Protein AF-A0A4Y3R128-F1 (afdb_monomer_lite)

pLDDT: mean 81.67, std 14.23, range [47.28, 98.44]

Structure (mmCIF, N/CA/C/O backbone):
data_AF-A0A4Y3R128-F1
#
_entry.id   AF-A0A4Y3R128-F1
#
loop_
_atom_site.group_PDB
_atom_site.id
_atom_site.type_symbol
_atom_site.label_atom_id
_atom_site.label_alt_id
_atom_site.label_comp_id
_atom_site.label_asym_id
_atom_site.label_entity_id
_atom_site.label_seq_id
_atom_site.pdbx_PDB_ins_code
_atom_site.Cartn_x
_atom_site.Cartn_y
_atom_site.Cartn_z
_atom_site.occupancy
_atom_site.B_iso_or_equiv
_atom_site.auth_seq_id
_atom_site.auth_comp_id
_atom_site.auth_asym_id
_atom_site.auth_atom_id
_atom_site.pdbx_PDB_model_num
ATOM 1 N N . MET A 1 1 ? 25.698 39.369 45.398 1.00 53.81 1 MET A N 1
ATOM 2 C CA . MET A 1 1 ? 26.459 38.100 45.345 1.00 53.81 1 MET A CA 1
ATOM 3 C C . MET A 1 1 ? 25.546 36.860 45.245 1.00 53.81 1 MET A C 1
ATOM 5 O O . MET A 1 1 ? 25.830 35.852 45.867 1.00 53.81 1 MET A O 1
ATOM 9 N N . SER A 1 2 ? 24.443 36.913 44.473 1.00 61.81 2 SER A N 1
ATOM 10 C CA . SER A 1 2 ? 23.493 35.780 44.297 1.00 61.81 2 SER A CA 1
ATOM 11 C C . SER A 1 2 ? 23.112 35.528 42.821 1.00 61.81 2 SER A C 1
ATOM 13 O O . SER A 1 2 ? 22.471 34.543 42.475 1.00 61.81 2 SER A O 1
ATOM 15 N N . THR A 1 3 ? 23.528 36.419 41.915 1.00 67.38 3 THR A N 1
ATOM 16 C CA . THR A 1 3 ? 23.219 36.380 40.476 1.00 67.38 3 THR A CA 1
ATOM 17 C C . THR A 1 3 ? 24.294 35.662 39.650 1.00 67.38 3 THR A C 1
ATOM 19 O O . THR A 1 3 ? 23.982 35.048 38.631 1.00 67.38 3 THR A O 1
ATOM 22 N N . GLU A 1 4 ? 25.553 35.674 40.097 1.00 63.22 4 GLU A N 1
ATOM 23 C CA . GLU A 1 4 ? 26.669 35.009 39.404 1.00 63.22 4 GLU A CA 1
ATOM 24 C C . GLU A 1 4 ? 26.643 33.486 39.560 1.00 63.22 4 GLU A C 1
ATOM 26 O O . GLU A 1 4 ? 26.848 32.753 38.591 1.00 63.22 4 GLU A O 1
ATOM 31 N N . THR A 1 5 ? 26.287 32.997 40.748 1.00 69.38 5 THR A N 1
ATOM 32 C CA . THR A 1 5 ? 26.115 31.565 41.033 1.00 69.38 5 THR A CA 1
ATOM 33 C C . THR A 1 5 ? 24.986 30.952 40.200 1.00 69.38 5 THR A C 1
ATOM 35 O O . THR A 1 5 ? 25.142 29.860 39.650 1.00 69.38 5 THR A O 1
ATOM 38 N N . GLY A 1 6 ? 23.883 31.683 40.001 1.00 70.25 6 GLY A N 1
ATOM 39 C CA . GLY A 1 6 ? 22.786 31.268 39.119 1.00 70.25 6 GLY A CA 1
ATOM 40 C C . GLY A 1 6 ? 23.179 31.204 37.636 1.00 70.25 6 GLY A C 1
ATOM 41 O O . GLY A 1 6 ? 22.794 30.270 36.925 1.00 70.25 6 GLY A O 1
ATOM 42 N N . ARG A 1 7 ? 23.996 32.154 37.160 1.00 74.50 7 ARG A N 1
ATOM 43 C CA . ARG A 1 7 ? 24.488 32.178 35.771 1.00 74.50 7 ARG A CA 1
ATOM 44 C C . ARG A 1 7 ? 25.471 31.038 35.496 1.00 74.50 7 ARG A C 1
ATOM 46 O O . ARG A 1 7 ? 25.354 30.377 34.462 1.00 74.50 7 ARG A O 1
ATOM 53 N N . ALA A 1 8 ? 26.372 30.759 36.437 1.00 73.00 8 ALA A N 1
ATOM 54 C CA . ALA A 1 8 ? 27.316 29.646 36.353 1.00 73.00 8 ALA A CA 1
ATOM 55 C C . ALA A 1 8 ? 26.602 28.280 36.335 1.00 73.00 8 ALA A C 1
ATOM 57 O O . ALA A 1 8 ? 26.901 27.426 35.498 1.00 73.00 8 ALA A O 1
ATOM 58 N N . ALA A 1 9 ? 25.586 28.095 37.183 1.00 75.94 9 ALA A N 1
ATOM 59 C CA . ALA A 1 9 ? 24.791 26.867 37.214 1.00 75.94 9 ALA A CA 1
ATOM 60 C C . ALA A 1 9 ? 24.015 26.631 35.903 1.00 75.94 9 ALA A C 1
ATOM 62 O O . ALA A 1 9 ? 23.949 25.501 35.405 1.00 75.94 9 ALA A O 1
ATOM 63 N N . LYS A 1 10 ? 23.470 27.696 35.297 1.00 75.69 10 LYS A N 1
ATOM 64 C CA . LYS A 1 10 ? 22.765 27.624 34.006 1.00 75.69 10 LYS A CA 1
ATOM 65 C C . LYS A 1 10 ? 23.709 27.273 32.855 1.00 75.69 10 LYS A C 1
ATOM 67 O O . LYS A 1 10 ? 23.354 26.430 32.033 1.00 75.69 10 LYS A O 1
ATOM 72 N N . ALA A 1 11 ? 24.908 27.857 32.825 1.00 79.44 11 ALA A N 1
ATOM 73 C CA . ALA A 1 11 ? 25.933 27.543 31.827 1.00 79.44 11 ALA A CA 1
ATOM 74 C C . ALA A 1 11 ? 26.394 26.079 31.932 1.00 79.44 11 ALA A C 1
ATOM 76 O O . ALA A 1 11 ? 26.405 25.351 30.939 1.00 79.44 11 ALA A O 1
ATOM 77 N N . ALA A 1 12 ? 26.652 25.595 33.150 1.00 78.12 12 ALA A N 1
ATOM 78 C CA . ALA A 1 12 ? 27.008 24.196 33.378 1.00 78.12 12 ALA A CA 1
ATOM 79 C C . ALA A 1 12 ? 25.879 23.225 32.982 1.00 78.12 12 ALA A C 1
ATOM 81 O O . ALA A 1 12 ? 26.146 22.119 32.510 1.00 78.12 12 ALA A O 1
ATOM 82 N N . LYS A 1 13 ? 24.608 23.609 33.166 1.00 77.12 13 LYS A N 1
ATOM 83 C CA . LYS A 1 13 ? 23.449 22.815 32.721 1.00 77.12 13 LYS A CA 1
ATOM 84 C C . LYS A 1 13 ? 23.326 22.789 31.194 1.00 77.12 13 LYS A C 1
ATOM 86 O O . LYS A 1 13 ? 23.102 21.719 30.636 1.00 77.12 13 LYS A O 1
ATOM 91 N N . ALA A 1 14 ? 23.522 23.929 30.532 1.00 78.94 14 ALA A N 1
ATOM 92 C CA . ALA A 1 14 ? 23.508 24.025 29.073 1.00 78.94 14 ALA A CA 1
ATOM 93 C C . ALA A 1 14 ? 24.596 23.146 28.433 1.00 78.94 14 ALA A C 1
ATOM 95 O O . ALA A 1 14 ? 24.286 22.374 27.531 1.00 78.94 14 ALA A O 1
ATOM 96 N N . ASN A 1 15 ? 25.822 23.160 28.970 1.00 84.81 15 ASN A N 1
ATOM 97 C CA . ASN A 1 15 ? 26.926 22.326 28.475 1.00 84.81 15 ASN A CA 1
ATOM 98 C C . ASN A 1 15 ? 26.624 20.821 28.587 1.00 84.81 15 ASN A C 1
ATOM 100 O O . ASN A 1 15 ? 26.883 20.063 27.656 1.00 84.81 15 ASN A O 1
ATOM 104 N N . LYS A 1 16 ? 26.010 20.381 29.696 1.00 87.38 16 LYS A N 1
ATOM 105 C CA . LYS A 1 16 ? 25.592 18.977 29.871 1.00 87.38 16 LYS A CA 1
ATOM 106 C C . LYS A 1 16 ? 24.498 18.567 28.884 1.00 87.38 16 LYS A C 1
ATOM 108 O O . LYS A 1 16 ? 24.528 17.450 28.374 1.00 87.38 16 LYS A O 1
ATOM 113 N N . ASN A 1 17 ? 23.544 19.454 28.605 1.00 88.94 17 ASN A N 1
ATOM 114 C CA . ASN A 1 17 ? 22.496 19.188 27.620 1.00 88.94 17 ASN A CA 1
ATOM 115 C C . ASN A 1 17 ? 23.055 19.146 26.194 1.00 88.94 17 ASN A C 1
ATOM 117 O O . ASN A 1 17 ? 22.672 18.261 25.437 1.00 88.94 17 ASN A O 1
ATOM 121 N N . ALA A 1 18 ? 23.984 20.043 25.851 1.00 90.19 18 ALA A N 1
ATOM 122 C CA . ALA A 1 18 ? 24.654 20.044 24.554 1.00 90.19 18 ALA A CA 1
ATOM 123 C C . ALA A 1 18 ? 25.455 18.753 24.328 1.00 90.19 18 ALA A C 1
ATOM 125 O O . ALA A 1 18 ? 25.338 18.143 23.270 1.00 90.19 18 ALA A O 1
ATOM 126 N N . LEU A 1 19 ? 26.188 18.284 25.346 1.00 92.56 19 LEU A N 1
ATOM 127 C CA . LEU A 1 19 ? 26.916 17.016 25.275 1.00 92.56 19 LEU A CA 1
ATOM 128 C C . LEU A 1 19 ? 25.968 15.826 25.062 1.00 92.56 19 LEU A C 1
ATOM 130 O O . LEU A 1 19 ? 26.198 15.023 24.166 1.00 92.56 19 LEU A O 1
ATOM 134 N N . ARG A 1 20 ? 24.872 15.742 25.830 1.00 88.62 20 ARG A N 1
ATOM 135 C CA . ARG A 1 20 ? 23.865 14.673 25.685 1.00 88.62 20 ARG A CA 1
ATOM 136 C C . ARG A 1 20 ? 23.191 14.690 24.314 1.00 88.62 20 ARG A C 1
ATOM 138 O O . ARG A 1 20 ? 23.025 13.638 23.703 1.00 88.62 20 ARG A O 1
ATOM 145 N N . ALA A 1 21 ? 22.822 15.872 23.827 1.00 91.75 21 ALA A N 1
ATOM 146 C CA . ALA A 1 21 ? 22.238 16.028 22.501 1.00 91.75 21 ALA A CA 1
ATOM 147 C C . ALA A 1 21 ? 23.233 15.597 21.412 1.00 91.75 21 ALA A C 1
ATOM 149 O O . ALA A 1 21 ? 22.874 14.813 20.541 1.00 91.75 21 ALA A O 1
ATOM 150 N N . GLY A 1 22 ? 24.498 16.017 21.516 1.00 93.38 22 GLY A N 1
ATOM 151 C CA . GLY A 1 22 ? 25.557 15.614 20.592 1.00 93.38 22 GLY A CA 1
ATOM 152 C C . GLY A 1 22 ? 25.783 14.102 20.567 1.00 93.38 22 GLY A C 1
ATOM 153 O O . GLY A 1 22 ? 25.845 13.515 19.489 1.00 93.38 22 GLY A O 1
ATOM 154 N N . THR A 1 23 ? 25.827 13.448 21.733 1.00 94.31 23 THR A N 1
ATOM 155 C CA . THR A 1 23 ? 26.001 11.988 21.814 1.00 94.31 23 THR A CA 1
ATOM 156 C C . THR A 1 23 ? 24.822 11.223 21.222 1.00 94.31 23 THR A C 1
ATOM 158 O O . THR A 1 23 ? 25.032 10.216 20.552 1.00 94.31 23 THR A O 1
ATOM 161 N N . VAL A 1 24 ? 23.587 11.699 21.428 1.00 94.12 24 VAL A N 1
ATOM 162 C CA . VAL A 1 24 ? 22.389 11.058 20.865 1.00 94.12 24 VAL A CA 1
ATOM 163 C C . VAL A 1 24 ? 22.365 11.217 19.350 1.00 94.12 24 VAL A C 1
ATOM 165 O O . VAL A 1 24 ? 22.202 10.224 18.650 1.00 94.12 24 VAL A O 1
ATOM 168 N N . THR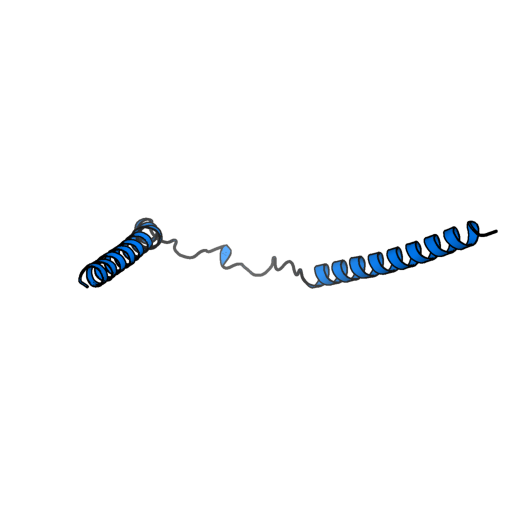 A 1 25 ? 22.592 12.424 18.828 1.00 91.94 25 THR A N 1
ATOM 169 C CA . THR A 1 25 ? 22.608 12.668 17.378 1.00 91.94 25 THR A CA 1
ATOM 170 C C . THR A 1 25 ? 23.713 11.877 16.685 1.00 91.94 25 THR A C 1
ATOM 172 O O . THR A 1 25 ? 23.457 11.270 15.650 1.00 91.94 25 THR A O 1
ATOM 175 N N . ALA A 1 26 ? 24.920 11.824 17.260 1.00 93.81 26 ALA A N 1
ATOM 176 C CA . ALA A 1 26 ? 26.012 11.017 16.718 1.00 93.81 26 ALA A CA 1
ATOM 177 C C . ALA A 1 26 ? 25.687 9.517 16.764 1.00 93.81 26 ALA A C 1
ATOM 179 O O . ALA A 1 26 ? 25.901 8.818 15.778 1.00 93.81 26 ALA A O 1
ATOM 180 N N . GLY A 1 27 ? 25.115 9.027 17.869 1.00 93.75 27 GLY A N 1
ATOM 181 C CA . GLY A 1 27 ? 24.683 7.635 17.993 1.00 93.75 27 GLY A CA 1
ATOM 182 C C . GLY A 1 27 ? 23.613 7.259 16.968 1.00 93.75 27 GLY A C 1
ATOM 183 O O . GLY A 1 27 ? 23.757 6.254 16.280 1.00 93.75 27 GLY A O 1
ATOM 184 N N . VAL A 1 28 ? 22.579 8.090 16.810 1.00 90.44 28 VAL A N 1
ATOM 185 C CA . VAL A 1 28 ? 21.523 7.888 15.807 1.00 90.44 28 VAL A CA 1
ATOM 186 C C . VAL A 1 28 ? 22.101 7.947 14.396 1.00 90.44 28 VAL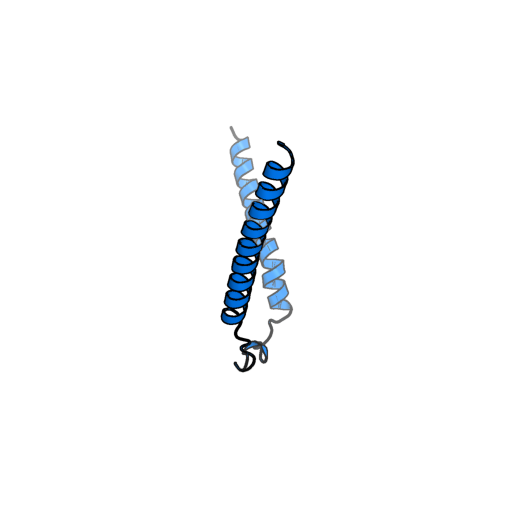 A C 1
ATOM 188 O O . VAL A 1 28 ? 21.826 7.055 13.607 1.00 90.44 28 VAL A O 1
ATOM 191 N N . ALA A 1 29 ? 22.946 8.930 14.078 1.00 89.56 29 ALA A N 1
ATOM 192 C CA . ALA A 1 29 ? 23.566 9.040 12.759 1.00 89.56 29 ALA A CA 1
ATOM 193 C C . ALA A 1 29 ? 24.425 7.812 12.415 1.00 89.56 29 ALA A C 1
ATOM 195 O O . ALA A 1 29 ? 24.314 7.277 11.313 1.00 89.56 29 ALA A O 1
ATOM 196 N N . LEU A 1 30 ? 25.234 7.326 13.363 1.00 89.25 30 LEU A N 1
ATOM 197 C CA . LEU A 1 30 ? 26.015 6.100 13.188 1.00 89.25 30 LEU A CA 1
ATOM 198 C C . LEU A 1 30 ? 25.110 4.878 12.984 1.00 89.25 30 LEU A C 1
ATOM 200 O O . LEU A 1 30 ? 25.360 4.085 12.081 1.00 89.25 30 LEU A O 1
ATOM 204 N N . MET A 1 31 ? 24.037 4.745 13.769 1.00 89.12 31 MET A N 1
ATOM 205 C CA . MET A 1 31 ? 23.077 3.644 13.616 1.00 89.12 31 MET A CA 1
ATOM 206 C C . MET A 1 31 ? 22.352 3.697 12.268 1.00 89.12 31 MET A C 1
ATOM 208 O O . MET A 1 31 ? 22.179 2.665 11.627 1.00 89.12 31 MET A O 1
ATOM 212 N N . THR A 1 32 ? 21.993 4.886 11.789 1.00 88.75 32 THR A N 1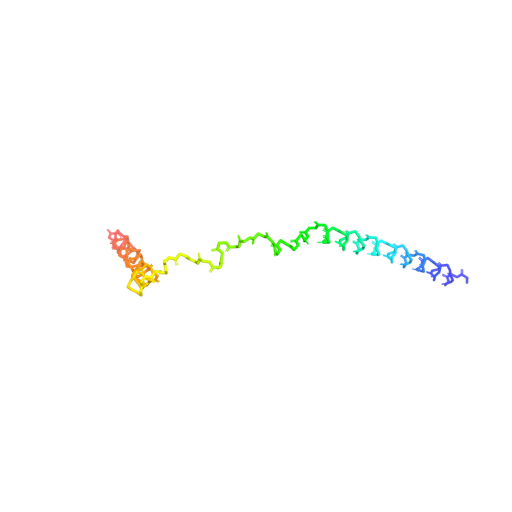
ATOM 213 C CA . THR A 1 32 ? 21.363 5.073 10.476 1.00 88.75 32 THR A CA 1
ATOM 214 C C . THR A 1 32 ? 22.292 4.664 9.332 1.00 88.75 32 THR A C 1
ATOM 216 O O . THR A 1 32 ? 21.842 4.003 8.394 1.00 88.75 32 THR A O 1
ATOM 219 N N . LEU A 1 33 ? 23.583 5.009 9.415 1.00 82.81 33 LEU A N 1
ATOM 220 C CA 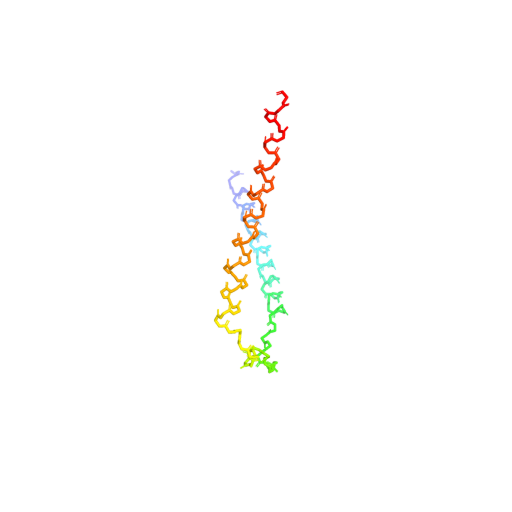. LEU A 1 33 ? 24.584 4.606 8.420 1.00 82.81 33 LEU A CA 1
ATOM 221 C C . LEU A 1 33 ? 24.758 3.083 8.372 1.00 82.81 33 LEU A C 1
ATOM 223 O O . LEU A 1 33 ? 24.842 2.513 7.289 1.00 82.81 33 LEU A O 1
ATOM 227 N N . LEU A 1 34 ? 24.764 2.416 9.529 1.00 83.81 34 LEU A N 1
ATOM 228 C CA . LEU A 1 34 ? 24.840 0.952 9.601 1.00 83.81 34 LEU A CA 1
ATOM 229 C C . LEU A 1 34 ? 23.545 0.271 9.132 1.00 83.81 34 LEU A C 1
ATOM 231 O O . LEU A 1 34 ? 23.590 -0.840 8.612 1.00 83.81 34 LEU A O 1
ATOM 235 N N . SER A 1 35 ? 22.397 0.931 9.299 1.00 77.50 35 SER A N 1
ATOM 236 C CA . SER A 1 35 ? 21.082 0.400 8.926 1.00 77.50 35 SER A CA 1
ATOM 237 C C . SER A 1 35 ? 20.736 0.567 7.441 1.00 77.50 35 SER A C 1
ATOM 239 O O . SER A 1 35 ? 19.701 0.048 7.023 1.00 77.50 35 SER A O 1
ATOM 241 N N . SER A 1 36 ? 21.554 1.265 6.641 1.00 68.44 36 SER A N 1
ATOM 242 C CA . SER A 1 36 ? 21.250 1.543 5.227 1.00 68.44 36 SER A CA 1
ATOM 243 C C . SER A 1 36 ? 22.298 0.956 4.280 1.00 68.44 36 SER A C 1
ATOM 245 O O . SER A 1 36 ? 23.086 1.701 3.692 1.00 68.44 36 SER A O 1
ATOM 247 N N . PRO A 1 37 ? 22.329 -0.370 4.071 1.00 66.75 37 PRO A N 1
ATOM 248 C CA . PRO A 1 37 ? 23.020 -0.904 2.914 1.00 66.75 37 PRO A CA 1
ATOM 249 C C . PRO A 1 37 ? 22.278 -0.442 1.649 1.00 66.75 37 PRO A C 1
ATOM 251 O O . PRO A 1 37 ? 21.108 -0.763 1.447 1.00 66.75 37 PRO A O 1
ATOM 254 N N . ALA A 1 38 ? 22.952 0.308 0.777 1.00 65.56 38 ALA A N 1
ATOM 255 C CA . ALA A 1 38 ? 22.492 0.509 -0.592 1.00 65.56 38 ALA A CA 1
ATOM 256 C C . ALA A 1 38 ? 22.739 -0.793 -1.368 1.00 65.56 38 ALA A C 1
ATOM 258 O O . ALA A 1 38 ? 23.789 -0.974 -1.985 1.00 65.56 38 ALA A O 1
ATOM 259 N N . PHE A 1 39 ? 21.787 -1.726 -1.300 1.00 58.44 39 PHE A N 1
ATOM 260 C CA . PHE A 1 39 ? 21.777 -2.962 -2.088 1.00 58.44 39 PHE A CA 1
ATOM 261 C C . PHE A 1 39 ? 21.478 -2.669 -3.570 1.00 58.44 39 PHE A C 1
ATOM 263 O O . PHE A 1 39 ? 20.549 -3.204 -4.153 1.00 58.44 39 PHE A O 1
ATOM 270 N N . ALA A 1 40 ? 22.279 -1.819 -4.211 1.00 58.81 40 ALA A N 1
ATOM 271 C CA . ALA A 1 40 ? 22.186 -1.529 -5.644 1.00 58.81 40 ALA A CA 1
ATOM 272 C C . ALA A 1 40 ? 22.883 -2.599 -6.520 1.00 58.81 40 ALA A C 1
ATOM 274 O O . ALA A 1 40 ? 23.263 -2.326 -7.655 1.00 58.81 40 ALA A O 1
ATOM 275 N N . LEU A 1 41 ? 23.102 -3.808 -5.986 1.00 58.53 41 LEU A N 1
ATOM 276 C CA . LEU A 1 41 ? 23.710 -4.942 -6.700 1.00 58.53 41 LEU A CA 1
ATOM 277 C C . LEU A 1 41 ? 22.995 -6.284 -6.458 1.00 58.53 41 LEU A C 1
ATOM 279 O O . LEU A 1 41 ? 23.543 -7.341 -6.768 1.00 58.53 41 LEU A O 1
ATOM 283 N N . THR A 1 42 ? 21.759 -6.271 -5.963 1.00 60.66 42 THR A N 1
ATOM 284 C CA . THR A 1 42 ? 20.825 -7.373 -6.219 1.00 60.66 42 THR A CA 1
ATOM 285 C C . THR A 1 42 ? 20.187 -7.090 -7.574 1.00 60.66 42 THR A C 1
ATOM 287 O O . THR A 1 42 ? 19.525 -6.068 -7.713 1.00 60.66 42 THR A O 1
ATOM 290 N N . ARG A 1 43 ? 20.437 -7.932 -8.591 1.00 65.31 43 ARG A N 1
ATOM 291 C CA . ARG A 1 43 ? 19.610 -7.926 -9.811 1.00 65.31 43 ARG A CA 1
ATOM 292 C C . ARG A 1 43 ? 18.166 -8.085 -9.346 1.00 65.31 43 ARG A C 1
ATOM 294 O O . ARG A 1 43 ? 17.870 -9.064 -8.668 1.00 65.31 43 ARG A O 1
ATOM 301 N N . ASP A 1 44 ? 17.380 -7.044 -9.574 1.00 65.12 44 ASP A N 1
ATOM 302 C CA . ASP A 1 44 ? 16.076 -6.853 -8.965 1.00 65.12 44 ASP A CA 1
ATOM 303 C C . ASP A 1 44 ? 15.039 -7.577 -9.817 1.00 65.12 44 ASP A C 1
ATOM 305 O O . ASP A 1 44 ? 14.915 -7.308 -11.010 1.00 65.12 44 ASP A O 1
ATOM 309 N N . ASP A 1 45 ? 14.269 -8.470 -9.203 1.00 58.81 45 ASP A N 1
ATOM 310 C CA . ASP A 1 45 ? 13.063 -9.026 -9.824 1.00 58.81 45 ASP A CA 1
ATOM 311 C C . ASP A 1 45 ? 12.016 -7.915 -10.101 1.00 58.81 45 ASP A C 1
ATOM 313 O O . ASP A 1 45 ? 10.995 -8.158 -10.737 1.00 58.81 45 ASP A O 1
ATOM 317 N N . GLY A 1 46 ? 12.265 -6.676 -9.654 1.00 58.22 46 GLY A N 1
ATOM 318 C CA . GLY A 1 46 ? 11.566 -5.462 -10.075 1.00 58.22 46 GLY A CA 1
ATOM 319 C C . GLY A 1 46 ? 11.873 -4.977 -11.502 1.00 58.22 46 GLY A C 1
ATOM 320 O O . GLY A 1 46 ? 11.059 -4.233 -12.053 1.00 58.22 46 GLY A O 1
ATOM 321 N N . ASP A 1 47 ? 12.980 -5.402 -12.126 1.00 65.75 47 ASP A N 1
ATOM 322 C CA . ASP A 1 47 ? 13.276 -5.088 -13.536 1.00 65.75 47 ASP A CA 1
ATOM 323 C C . ASP A 1 47 ? 12.446 -5.947 -14.512 1.00 65.75 47 ASP A C 1
ATOM 325 O O . ASP A 1 47 ? 12.240 -5.547 -15.661 1.00 65.75 47 ASP A O 1
ATOM 329 N N . ASP A 1 48 ? 11.943 -7.105 -14.069 1.00 70.25 48 ASP A N 1
ATOM 330 C CA . ASP A 1 48 ? 11.107 -8.001 -14.873 1.00 70.25 48 ASP A CA 1
ATOM 331 C C . ASP A 1 48 ? 9.817 -8.352 -14.105 1.00 70.25 48 ASP A C 1
ATOM 333 O O . ASP A 1 48 ? 9.741 -9.381 -13.430 1.00 70.25 48 ASP A O 1
ATOM 337 N N . PRO A 1 49 ? 8.781 -7.491 -14.170 1.00 65.31 49 PRO A N 1
ATOM 338 C CA . PRO A 1 49 ? 7.601 -7.559 -13.300 1.00 65.31 49 PRO A CA 1
ATOM 339 C C . PRO A 1 49 ? 6.663 -8.752 -13.579 1.00 65.31 49 PRO A C 1
ATOM 341 O O . PRO A 1 49 ? 5.526 -8.777 -13.101 1.00 65.31 49 PRO A O 1
ATOM 344 N N . GLY A 1 50 ? 7.109 -9.743 -14.353 1.00 75.19 50 GLY A N 1
ATOM 345 C CA . GLY A 1 50 ? 6.289 -10.844 -14.833 1.00 75.19 50 GLY A CA 1
ATOM 346 C C . GLY A 1 50 ? 5.206 -10.383 -15.819 1.00 75.19 50 GLY A C 1
ATOM 347 O O . GLY A 1 50 ? 5.083 -9.199 -16.146 1.00 75.19 50 GLY A O 1
ATOM 348 N N . PRO A 1 51 ? 4.400 -11.315 -16.349 1.00 80.88 51 PRO A N 1
ATOM 349 C CA . PRO A 1 51 ? 3.287 -10.953 -17.215 1.00 80.88 51 PRO A CA 1
ATOM 350 C C . PRO A 1 51 ? 2.264 -10.115 -16.433 1.00 80.88 51 PRO A C 1
ATOM 352 O O . PRO A 1 51 ? 1.676 -10.580 -15.457 1.00 80.88 51 PRO A O 1
ATOM 355 N N . GLY A 1 52 ? 2.055 -8.871 -16.869 1.00 81.12 52 GLY A N 1
ATOM 356 C CA . GLY A 1 52 ? 1.070 -7.970 -16.274 1.00 81.12 52 GLY A CA 1
ATOM 357 C C . GLY A 1 52 ? -0.355 -8.517 -16.388 1.00 81.12 52 GLY A C 1
ATOM 358 O O . GLY A 1 52 ? -0.709 -9.166 -17.374 1.00 81.12 52 GLY A O 1
ATOM 359 N N . LEU A 1 53 ? -1.181 -8.230 -15.379 1.00 87.62 53 LEU A N 1
ATOM 360 C CA . LEU A 1 53 ? -2.591 -8.615 -15.370 1.00 87.62 53 LEU A CA 1
ATOM 361 C C . LEU A 1 53 ? -3.322 -7.995 -16.566 1.00 87.62 53 LEU A C 1
ATOM 363 O O . LEU A 1 53 ? -3.136 -6.814 -16.880 1.00 87.62 53 LEU A O 1
ATOM 367 N N . SER A 1 54 ? -4.211 -8.757 -17.201 1.00 91.25 54 SER A N 1
ATOM 368 C CA . SER A 1 54 ? -5.063 -8.186 -18.240 1.00 91.25 54 SER A CA 1
ATOM 369 C C . SER A 1 54 ? -5.989 -7.112 -17.651 1.00 91.25 54 SER A C 1
ATOM 371 O O . SER A 1 54 ? -6.339 -7.115 -16.464 1.00 91.25 54 SER A O 1
ATOM 373 N N . VAL A 1 55 ? -6.437 -6.181 -18.498 1.00 91.12 55 VAL A N 1
ATOM 374 C CA . VAL A 1 55 ? -7.396 -5.133 -18.101 1.00 91.12 55 VAL A CA 1
ATOM 375 C C . VAL A 1 55 ? -8.662 -5.752 -17.508 1.00 91.12 55 VAL A C 1
ATOM 377 O O . VAL A 1 55 ? -9.206 -5.241 -16.530 1.00 91.12 55 VAL A O 1
ATOM 380 N N . LEU A 1 56 ? -9.111 -6.880 -18.064 1.00 92.44 56 LEU A N 1
ATOM 381 C CA . LEU A 1 56 ? -10.303 -7.565 -17.586 1.00 92.44 56 LEU A CA 1
ATOM 382 C C . LEU A 1 56 ? -10.099 -8.162 -16.191 1.00 92.44 56 LEU A C 1
ATOM 384 O O . LEU A 1 56 ? -10.980 -8.024 -15.349 1.00 92.44 56 LEU A O 1
ATOM 388 N N . GLU A 1 57 ? -8.945 -8.772 -15.923 1.00 92.50 57 GLU A N 1
ATOM 389 C CA . GLU A 1 57 ? -8.621 -9.288 -14.588 1.00 92.50 57 GLU A CA 1
ATOM 390 C C . GLU A 1 57 ? -8.490 -8.159 -13.571 1.00 92.50 57 GLU A C 1
ATOM 392 O O . GLU A 1 57 ? -9.005 -8.271 -12.462 1.00 92.50 57 GLU A O 1
ATOM 397 N N . THR A 1 58 ? -7.874 -7.042 -13.960 1.00 93.12 58 THR A N 1
ATOM 398 C CA . THR A 1 58 ? -7.730 -5.874 -13.084 1.00 93.12 58 THR A CA 1
ATOM 399 C C . THR A 1 58 ? -9.100 -5.315 -12.704 1.00 93.12 58 THR A C 1
ATOM 401 O O . THR A 1 58 ? -9.391 -5.113 -11.527 1.00 93.12 58 THR A O 1
ATOM 404 N N . LEU A 1 59 ? -9.984 -5.109 -13.680 1.00 95.69 59 LEU A N 1
ATOM 405 C CA . LEU A 1 59 ? -11.334 -4.613 -13.411 1.00 95.69 59 LEU A CA 1
ATOM 406 C C . LEU A 1 59 ? -12.188 -5.651 -12.670 1.00 95.69 59 LEU A C 1
ATOM 408 O O . LEU A 1 59 ? -12.932 -5.302 -11.754 1.00 95.69 59 LEU A O 1
ATOM 412 N N . GLY A 1 60 ? -12.062 -6.932 -13.008 1.00 95.62 60 GLY A N 1
ATOM 413 C CA . GLY A 1 60 ? -12.750 -8.009 -12.303 1.00 95.62 60 GLY A CA 1
ATOM 414 C C . GLY A 1 60 ? -12.361 -8.061 -10.825 1.00 95.62 60 GLY A C 1
ATOM 415 O O . GLY A 1 60 ? -13.225 -8.055 -9.948 1.00 95.62 60 GLY A O 1
ATOM 416 N N . LEU A 1 61 ? -11.062 -8.045 -10.533 1.00 96.12 61 LEU A N 1
ATOM 417 C CA . LEU A 1 61 ? -10.559 -8.183 -9.172 1.00 96.12 61 LEU A CA 1
ATOM 418 C C . LEU A 1 61 ? -10.753 -6.908 -8.344 1.00 96.12 61 LEU A C 1
ATOM 420 O O . LEU A 1 61 ? -11.208 -6.986 -7.206 1.00 96.12 61 LEU A O 1
ATOM 424 N N . TYR A 1 62 ? -10.443 -5.734 -8.899 1.00 95.44 62 TYR A N 1
ATOM 425 C CA . TYR A 1 62 ? -10.428 -4.479 -8.136 1.00 95.44 62 TYR A CA 1
ATOM 426 C C . TYR A 1 62 ? -11.718 -3.662 -8.227 1.00 95.44 62 TYR A C 1
ATOM 428 O O . TYR A 1 62 ? -11.881 -2.718 -7.459 1.00 95.44 62 TYR A O 1
ATOM 436 N N . VAL A 1 63 ? -12.648 -4.008 -9.121 1.00 96.88 63 VAL A N 1
ATOM 437 C CA . VAL A 1 63 ? -13.938 -3.305 -9.246 1.00 96.88 63 VAL A CA 1
ATOM 438 C C . VAL A 1 63 ? -15.100 -4.253 -8.998 1.00 96.88 63 VAL A C 1
ATOM 440 O O . VAL A 1 63 ? -15.938 -3.978 -8.139 1.00 96.88 63 VAL A O 1
ATOM 443 N N . ALA A 1 64 ? -15.143 -5.398 -9.682 1.00 97.62 64 ALA A N 1
ATOM 444 C CA . ALA A 1 64 ? -16.262 -6.319 -9.510 1.00 97.62 64 ALA A CA 1
ATOM 445 C C . ALA A 1 64 ? -16.256 -6.978 -8.121 1.00 97.62 64 ALA A C 1
ATOM 447 O O . ALA A 1 64 ? -17.306 -7.020 -7.479 1.00 97.62 64 ALA A O 1
ATOM 448 N N . ALA A 1 65 ? -15.101 -7.426 -7.610 1.00 97.50 65 ALA A N 1
ATOM 449 C CA . ALA A 1 65 ? -15.048 -8.065 -6.291 1.00 97.50 65 ALA A CA 1
ATOM 450 C C . ALA A 1 65 ? -15.499 -7.133 -5.141 1.00 97.50 65 ALA A C 1
ATOM 452 O O . ALA A 1 65 ? -16.343 -7.564 -4.348 1.00 97.50 65 ALA A O 1
ATOM 453 N N . PRO A 1 66 ? -15.066 -5.853 -5.060 1.00 97.38 66 PRO A N 1
ATOM 454 C CA . PRO A 1 66 ? -15.608 -4.914 -4.075 1.00 97.38 66 PRO A CA 1
ATOM 455 C C . PRO A 1 66 ? -17.118 -4.673 -4.202 1.00 97.38 66 PRO A C 1
ATOM 457 O O . PRO A 1 66 ? -17.809 -4.619 -3.185 1.00 97.38 66 PRO A O 1
ATOM 460 N N . ILE A 1 67 ? -17.653 -4.571 -5.427 1.00 98.44 67 ILE A N 1
ATOM 461 C CA . ILE A 1 67 ? -19.099 -4.391 -5.657 1.00 98.44 67 ILE A CA 1
ATOM 462 C C . ILE A 1 67 ? -19.878 -5.609 -5.160 1.00 98.44 67 ILE A C 1
ATOM 464 O O . ILE A 1 67 ? -20.862 -5.462 -4.435 1.00 98.44 67 ILE A O 1
ATOM 468 N N . VAL A 1 68 ? -19.439 -6.816 -5.517 1.00 98.44 68 VAL A N 1
ATOM 469 C CA . VAL A 1 68 ? -20.089 -8.060 -5.085 1.00 98.44 68 VAL A CA 1
ATOM 470 C C . VAL A 1 68 ? -20.064 -8.170 -3.563 1.00 98.44 68 VAL A C 1
ATOM 472 O O . VAL A 1 68 ? -21.103 -8.437 -2.959 1.00 98.44 68 VAL A O 1
ATOM 475 N N . LEU A 1 69 ? -18.918 -7.901 -2.933 1.00 98.31 69 LEU A N 1
ATOM 476 C CA . LEU A 1 69 ? -18.793 -7.919 -1.477 1.00 98.31 69 LEU A CA 1
ATOM 477 C C . LEU A 1 69 ? -19.764 -6.931 -0.815 1.00 98.31 69 LEU A C 1
ATOM 479 O O . LEU A 1 69 ? -20.449 -7.287 0.145 1.00 98.31 69 LEU A O 1
ATOM 483 N N . PHE A 1 70 ? -19.874 -5.715 -1.355 1.00 98.06 70 PHE A N 1
ATOM 484 C CA . PHE A 1 70 ? -20.821 -4.717 -0.866 1.00 98.06 70 PHE A CA 1
ATOM 485 C C . PHE A 1 70 ? -22.272 -5.198 -0.972 1.00 98.06 70 PHE A C 1
ATOM 487 O O . PHE A 1 70 ? -23.023 -5.098 -0.002 1.00 98.06 70 PHE A O 1
ATOM 494 N N . LEU A 1 71 ? -22.667 -5.755 -2.119 1.00 98.44 71 LEU A N 1
ATOM 495 C CA . LEU A 1 71 ? -24.027 -6.254 -2.330 1.00 98.44 71 LEU A CA 1
ATOM 496 C C . LEU A 1 71 ? -24.367 -7.418 -1.397 1.00 98.44 71 LEU A C 1
ATOM 498 O O . LEU A 1 71 ? -25.482 -7.474 -0.878 1.00 98.44 71 LEU A O 1
ATOM 502 N N . VAL A 1 72 ? -23.410 -8.311 -1.137 1.00 98.38 72 VAL A N 1
ATOM 503 C CA . VAL A 1 72 ? -23.572 -9.393 -0.158 1.00 98.38 72 VAL A CA 1
ATOM 504 C C . VAL A 1 72 ? -23.838 -8.813 1.229 1.00 98.38 72 VAL A C 1
ATOM 506 O O . VAL A 1 72 ? -24.820 -9.191 1.865 1.00 98.38 72 VAL A O 1
ATOM 509 N N . ILE A 1 73 ? -23.026 -7.855 1.683 1.00 97.69 73 ILE A N 1
ATOM 510 C CA . ILE A 1 73 ? -23.209 -7.212 2.993 1.00 97.69 73 ILE A CA 1
ATOM 511 C C . ILE A 1 73 ? -24.562 -6.500 3.059 1.00 97.69 73 ILE A C 1
ATOM 513 O O . ILE A 1 73 ? -25.322 -6.716 4.000 1.00 97.69 73 ILE A O 1
ATOM 517 N N . ALA A 1 74 ? -24.895 -5.688 2.056 1.00 97.38 74 ALA A N 1
ATOM 518 C CA . ALA A 1 74 ? -26.157 -4.957 2.004 1.00 97.38 74 ALA A CA 1
ATOM 519 C C . ALA A 1 74 ? -27.369 -5.904 2.031 1.00 97.38 74 ALA A C 1
ATOM 521 O O . ALA A 1 74 ? -28.328 -5.669 2.770 1.00 97.38 74 ALA A O 1
ATOM 522 N N . GLY A 1 75 ? -27.310 -7.005 1.278 1.00 96.50 75 GLY A N 1
ATOM 523 C CA . GLY A 1 75 ? -28.343 -8.037 1.272 1.00 96.50 75 GLY A CA 1
ATOM 524 C C . GLY A 1 75 ? -28.490 -8.717 2.632 1.00 96.50 75 GLY A C 1
ATOM 525 O O . GLY A 1 75 ? -29.604 -8.825 3.148 1.00 96.50 75 GLY A O 1
ATOM 526 N N . LEU A 1 76 ? -27.375 -9.108 3.253 1.00 96.44 76 LEU A N 1
ATOM 527 C CA . LEU A 1 76 ? -27.368 -9.702 4.592 1.00 96.44 76 LEU A CA 1
ATOM 528 C C . LEU A 1 76 ? -27.946 -8.746 5.643 1.00 96.44 76 LEU A C 1
ATOM 530 O O . LEU A 1 76 ? -28.775 -9.158 6.455 1.00 96.44 76 LEU A O 1
ATOM 534 N N . VAL A 1 77 ? -27.574 -7.465 5.596 1.00 95.75 77 VAL A N 1
ATOM 535 C CA . VAL A 1 77 ? -28.117 -6.423 6.480 1.00 95.75 77 VAL A CA 1
ATOM 536 C C . VAL A 1 77 ? -29.624 -6.272 6.280 1.00 95.75 77 VAL A C 1
ATOM 538 O O . VAL A 1 77 ? -30.365 -6.249 7.260 1.00 95.75 77 VAL A O 1
ATOM 541 N N . MET A 1 78 ? -30.105 -6.231 5.035 1.00 94.06 78 MET A N 1
ATOM 542 C CA . MET A 1 78 ? -31.535 -6.092 4.739 1.00 94.06 78 MET A CA 1
ATOM 543 C C . MET A 1 78 ? -32.351 -7.303 5.215 1.00 94.06 78 MET A C 1
ATOM 545 O O . MET A 1 78 ? -33.463 -7.140 5.724 1.00 94.06 78 MET A O 1
ATOM 549 N N . VAL A 1 79 ? -31.808 -8.517 5.074 1.00 92.94 79 VAL A N 1
ATOM 550 C CA . VAL A 1 79 ? -32.424 -9.742 5.610 1.00 92.94 79 VAL A CA 1
ATOM 551 C C . VAL A 1 79 ? -32.447 -9.708 7.142 1.00 92.94 79 VAL A C 1
ATOM 553 O O . VAL A 1 79 ? -33.484 -9.998 7.742 1.00 92.94 79 VAL A O 1
ATOM 556 N N . GLY A 1 80 ? -31.347 -9.300 7.779 1.00 87.19 80 GLY A N 1
ATOM 557 C CA . GLY A 1 80 ? -31.254 -9.155 9.233 1.00 87.19 80 GLY A CA 1
ATOM 558 C C . GLY A 1 80 ? -32.224 -8.114 9.808 1.00 87.19 80 GLY A C 1
ATOM 559 O O . GLY A 1 80 ? -32.902 -8.389 10.799 1.00 87.19 80 GLY A O 1
ATOM 560 N N . ASP A 1 81 ? -32.356 -6.951 9.164 1.00 80.56 81 ASP A N 1
ATOM 561 C CA . ASP A 1 81 ? -33.250 -5.866 9.599 1.00 80.56 81 ASP A CA 1
ATOM 562 C C . ASP A 1 81 ? -34.731 -6.268 9.504 1.00 80.56 81 ASP A C 1
ATOM 564 O O . ASP A 1 81 ? -35.523 -6.041 10.426 1.00 80.56 81 ASP A O 1
ATOM 568 N N . LYS A 1 82 ? -35.113 -6.977 8.432 1.00 72.31 82 LYS A N 1
ATOM 569 C CA . LYS A 1 82 ? -36.482 -7.496 8.278 1.00 72.31 82 LYS A CA 1
ATOM 570 C C . LYS A 1 82 ? -36.873 -8.516 9.351 1.00 72.31 82 LYS A C 1
ATOM 572 O O . LYS A 1 82 ? -38.057 -8.600 9.675 1.00 72.31 82 LYS A O 1
ATOM 577 N N . SER A 1 83 ? -35.920 -9.255 9.922 1.00 63.81 83 SER A N 1
ATOM 578 C CA . SER A 1 83 ? -36.186 -10.179 11.036 1.00 63.81 83 SER A CA 1
ATOM 579 C C . SER A 1 83 ? -36.434 -9.462 12.369 1.00 63.81 83 SER A C 1
ATOM 581 O O . SER A 1 83 ? -37.125 -10.007 13.225 1.00 63.81 83 SER A O 1
ATOM 583 N N . ARG A 1 84 ? -35.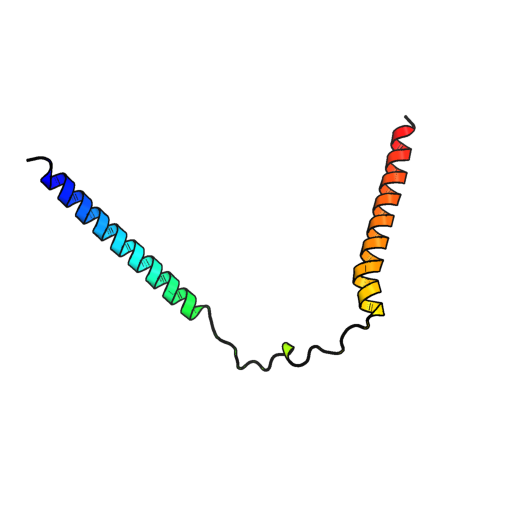928 -8.233 12.555 1.00 61.94 84 ARG A N 1
ATOM 584 C CA . ARG A 1 84 ? -36.119 -7.436 13.787 1.00 61.94 84 ARG A CA 1
ATOM 585 C C . ARG A 1 84 ? -37.427 -6.643 13.791 1.00 61.94 84 ARG A C 1
ATOM 587 O O . ARG A 1 84 ? -37.984 -6.421 14.856 1.00 61.94 84 ARG A O 1
ATOM 594 N N . LYS A 1 85 ? -37.954 -6.277 12.616 1.00 58.97 85 LYS A N 1
ATOM 595 C CA . LYS A 1 85 ? -39.252 -5.584 12.448 1.00 58.97 85 LYS A CA 1
ATOM 596 C C . LYS A 1 85 ? -40.493 -6.473 12.625 1.00 58.97 85 LYS A C 1
ATOM 598 O O . LYS A 1 85 ? -41.602 -6.016 12.366 1.00 58.97 85 LYS A O 1
ATOM 603 N N . LYS A 1 86 ? -40.322 -7.739 13.011 1.00 53.47 86 LYS A N 1
ATOM 604 C CA . LYS A 1 86 ? -41.410 -8.720 13.144 1.00 53.47 86 LYS A CA 1
ATOM 605 C C . LYS A 1 86 ? -41.648 -9.177 14.594 1.00 53.47 86 LYS A C 1
ATOM 607 O O . LYS A 1 86 ? -42.159 -10.274 14.797 1.00 53.47 86 LYS A O 1
ATOM 612 N N . SER A 1 87 ? -41.276 -8.344 15.568 1.00 47.28 87 SER A N 1
ATOM 613 C CA . SER A 1 87 ? -41.642 -8.475 16.984 1.00 47.28 87 SER A CA 1
ATOM 614 C C . SER A 1 87 ? -42.235 -7.177 17.501 1.00 47.28 87 SER A C 1
ATOM 616 O O . SER A 1 87 ? -41.863 -6.110 16.964 1.00 47.28 87 SER A O 1
#

Sequence (87 aa):
MSTETGRAAKAAKANKNALRAGTVTAGVALMTLLSSPAFALTRDDGDDPGPGLSVLETLGLYVAAPIVLFLVIAGLVMVGDKSRKKS

Organism: Streptomyces cacaoi (NCBI:txid1898)

Radius of gyration: 32.38 Å; chains: 1; bounding box: 69×49×64 Å

Secondary structure (DSSP, 8-state):
--HHHHHHHHHHHHHHHHHHHHHHHHHHHHHHHHH----TTS--TTSS--SPPPHHHHHIIIII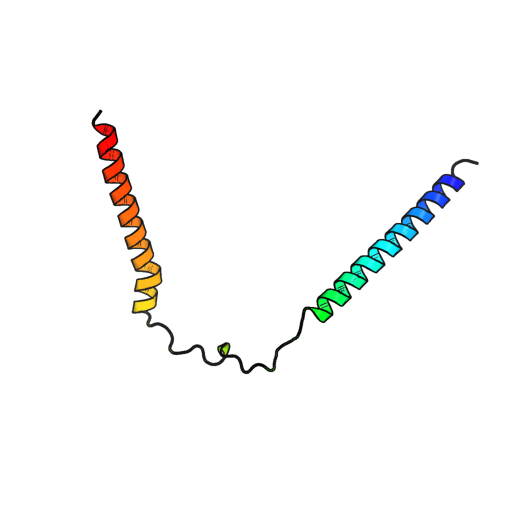HHHHHHHHHHHHHHHHHHHHTT-

Foldseek 3Di:
DPVVVVVVVVVVVVVVVVVVVVVVVVVVVVVVVVVDDPPPPDPDCVVVVDDDDDPCRCCCVVPVVVVVVVVVVVVVVVVVVVVVVPD